Protein AF-A0A257STW4-F1 (afdb_monomer_lite)

Structure (mmCIF, N/CA/C/O backbone):
data_AF-A0A257STW4-F1
#
_entry.id   AF-A0A257STW4-F1
#
loop_
_atom_site.group_PDB
_atom_site.id
_atom_site.type_symbol
_atom_site.label_atom_id
_atom_site.label_alt_id
_atom_site.label_comp_id
_atom_site.label_asym_id
_atom_site.label_entity_id
_atom_site.label_seq_id
_atom_site.pdbx_PDB_ins_code
_atom_site.Cartn_x
_atom_site.Cartn_y
_atom_site.Cartn_z
_atom_site.occupancy
_atom_site.B_iso_or_equiv
_atom_site.auth_seq_id
_atom_site.auth_comp_id
_atom_site.auth_asym_id
_atom_site.auth_atom_id
_atom_site.pdbx_PDB_model_num
ATOM 1 N N . MET A 1 1 ? 32.737 -1.781 -13.633 1.00 39.66 1 MET A N 1
ATOM 2 C CA . MET A 1 1 ? 31.922 -1.754 -12.403 1.00 39.66 1 MET A CA 1
ATOM 3 C C . MET A 1 1 ? 31.398 -0.334 -12.243 1.00 39.66 1 MET A C 1
ATOM 5 O O . MET A 1 1 ? 32.116 0.511 -11.725 1.00 39.66 1 MET A O 1
ATOM 9 N N . ALA A 1 2 ? 30.234 -0.022 -12.819 1.00 42.97 2 ALA A N 1
ATOM 10 C CA . ALA A 1 2 ? 29.611 1.281 -12.605 1.00 42.97 2 ALA A CA 1
ATOM 11 C C . ALA A 1 2 ? 29.048 1.294 -11.180 1.00 42.97 2 ALA A C 1
ATOM 13 O O . ALA A 1 2 ? 28.345 0.364 -10.794 1.00 42.97 2 ALA A O 1
ATOM 14 N N . THR A 1 3 ? 29.398 2.310 -10.394 1.00 47.97 3 THR A N 1
ATOM 15 C CA . THR A 1 3 ? 28.741 2.556 -9.110 1.00 47.97 3 THR A CA 1
ATOM 16 C C . THR A 1 3 ? 27.275 2.848 -9.428 1.00 47.97 3 THR A C 1
ATOM 18 O O . THR A 1 3 ? 26.970 3.832 -10.103 1.00 47.97 3 THR A O 1
ATOM 21 N N . GLN A 1 4 ? 26.368 1.958 -9.027 1.00 51.38 4 GLN A N 1
ATOM 22 C CA . GLN A 1 4 ? 24.936 2.217 -9.112 1.00 51.38 4 GLN A CA 1
ATOM 23 C C . GLN A 1 4 ? 24.666 3.408 -8.185 1.00 51.38 4 GLN A C 1
ATOM 25 O O . GLN A 1 4 ? 24.876 3.310 -6.975 1.00 51.38 4 GLN A O 1
ATOM 30 N N . ARG A 1 5 ? 24.256 4.563 -8.727 1.00 55.28 5 ARG A N 1
ATOM 31 C CA . ARG A 1 5 ? 23.670 5.607 -7.877 1.00 55.28 5 ARG A CA 1
ATOM 32 C C . ARG A 1 5 ? 22.424 4.983 -7.262 1.00 55.28 5 ARG A C 1
ATOM 34 O O . ARG A 1 5 ? 21.543 4.562 -8.005 1.00 55.28 5 ARG A O 1
ATOM 41 N N . VAL A 1 6 ? 22.374 4.895 -5.936 1.00 55.28 6 VAL A N 1
ATOM 42 C CA . VAL A 1 6 ? 21.141 4.531 -5.236 1.00 55.28 6 VAL A CA 1
ATOM 43 C C . VAL A 1 6 ? 20.140 5.628 -5.581 1.00 55.28 6 VAL A C 1
ATOM 45 O O . VAL A 1 6 ? 20.342 6.788 -5.212 1.00 55.28 6 VAL A O 1
ATOM 48 N N . ALA A 1 7 ? 19.147 5.297 -6.405 1.00 67.94 7 ALA A N 1
ATOM 49 C CA . ALA A 1 7 ? 18.025 6.187 -6.651 1.00 67.94 7 ALA A CA 1
ATOM 50 C C . ALA A 1 7 ? 17.332 6.444 -5.306 1.00 67.94 7 ALA A C 1
ATOM 52 O O . ALA A 1 7 ? 17.300 5.557 -4.450 1.00 67.94 7 ALA A O 1
ATOM 53 N N . ALA A 1 8 ? 16.841 7.667 -5.091 1.00 79.94 8 ALA A N 1
ATOM 54 C CA . ALA A 1 8 ? 16.041 7.948 -3.904 1.00 79.94 8 ALA A CA 1
ATOM 55 C C . ALA A 1 8 ? 14.855 6.965 -3.861 1.00 79.94 8 ALA A C 1
ATOM 57 O O . ALA A 1 8 ? 14.326 6.640 -4.927 1.00 79.94 8 ALA A O 1
ATOM 58 N N . PRO A 1 9 ? 14.477 6.451 -2.677 1.00 89.25 9 PRO A N 1
ATOM 59 C CA . PRO A 1 9 ? 13.367 5.517 -2.577 1.00 89.25 9 PRO A CA 1
ATOM 60 C C . PRO A 1 9 ? 12.076 6.179 -3.064 1.00 89.25 9 PRO A C 1
ATOM 62 O O . PRO A 1 9 ? 11.836 7.350 -2.769 1.00 89.25 9 PRO A O 1
ATOM 65 N N . LEU A 1 10 ? 11.254 5.421 -3.789 1.00 93.50 10 LEU A N 1
ATOM 66 C CA . LEU A 1 10 ? 9.930 5.869 -4.221 1.0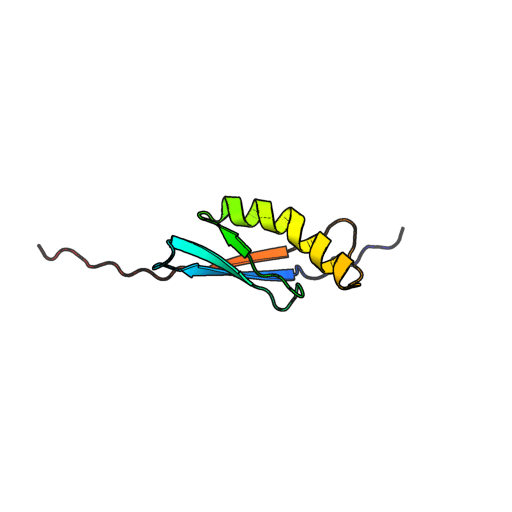0 93.50 10 LEU A CA 1
ATOM 67 C C . LEU A 1 10 ? 9.035 6.037 -2.993 1.00 93.50 10 LEU A C 1
ATOM 69 O O . LEU A 1 10 ? 8.982 5.148 -2.136 1.00 93.50 10 LEU A O 1
ATOM 73 N N . PHE A 1 11 ? 8.344 7.163 -2.890 1.00 96.56 11 PHE A N 1
ATOM 74 C CA . PHE A 1 11 ? 7.538 7.477 -1.724 1.00 96.56 11 PHE A CA 1
ATOM 75 C C . PHE A 1 11 ? 6.099 7.000 -1.900 1.00 96.56 11 PHE A C 1
ATOM 77 O O . PHE A 1 11 ? 5.388 7.397 -2.825 1.00 96.56 11 PHE A O 1
ATOM 84 N N . ILE A 1 12 ? 5.644 6.164 -0.973 1.00 98.06 12 ILE A N 1
ATOM 85 C CA . ILE A 1 12 ? 4.315 5.566 -0.994 1.00 98.06 12 ILE A CA 1
ATOM 86 C C . ILE A 1 12 ? 3.562 5.980 0.268 1.00 98.06 12 ILE A C 1
ATOM 88 O O . ILE A 1 12 ? 4.059 5.837 1.389 1.00 98.06 12 ILE A O 1
ATOM 92 N N . ARG A 1 13 ? 2.338 6.484 0.096 1.00 98.19 13 ARG A N 1
ATOM 93 C CA . ARG A 1 13 ? 1.468 6.903 1.196 1.00 98.19 13 ARG A CA 1
ATOM 94 C C . ARG A 1 13 ? 0.374 5.868 1.399 1.00 98.19 13 ARG A C 1
ATOM 96 O O . ARG A 1 13 ? -0.332 5.531 0.455 1.00 98.19 13 ARG A O 1
ATOM 103 N N . ALA A 1 14 ? 0.202 5.432 2.642 1.00 98.38 14 ALA A N 1
ATOM 104 C CA . ALA A 1 14 ? -0.964 4.674 3.062 1.00 98.38 14 ALA A CA 1
ATOM 105 C C . ALA A 1 14 ? -1.773 5.458 4.092 1.00 98.38 14 ALA A C 1
ATOM 107 O O . ALA A 1 14 ? -1.228 5.962 5.077 1.00 98.38 14 ALA A O 1
ATOM 108 N N . GLU A 1 15 ? -3.078 5.538 3.879 1.00 98.31 15 GLU A N 1
ATOM 109 C CA . GLU A 1 15 ? -4.021 6.172 4.791 1.00 98.31 15 GLU A CA 1
ATOM 110 C C . GLU A 1 15 ? -5.023 5.134 5.280 1.00 98.31 15 GLU A C 1
ATOM 112 O O . GLU A 1 15 ? -5.512 4.312 4.508 1.00 98.31 15 GLU A O 1
ATOM 117 N N . TRP A 1 16 ? -5.293 5.135 6.582 1.00 98.12 16 TRP A N 1
ATOM 118 C CA . TRP A 1 16 ? -6.323 4.270 7.141 1.00 98.12 16 TRP A CA 1
ATOM 119 C C . TRP A 1 16 ? -7.714 4.815 6.811 1.00 98.12 16 TRP A C 1
ATOM 121 O O . TRP A 1 16 ? -8.051 5.926 7.229 1.00 98.12 16 TRP A O 1
ATOM 131 N N . ASP A 1 17 ? -8.525 4.008 6.133 1.00 97.44 17 ASP A N 1
ATOM 132 C CA . ASP A 1 17 ? -9.954 4.243 5.954 1.00 97.44 17 ASP A CA 1
ATOM 133 C C . ASP A 1 17 ? -10.725 3.563 7.107 1.00 97.44 17 ASP A C 1
ATOM 135 O O . ASP A 1 17 ? -10.763 2.330 7.189 1.00 97.44 17 ASP A O 1
ATOM 139 N N . PRO A 1 18 ? -11.340 4.327 8.030 1.00 95.88 18 PRO A N 1
ATOM 140 C CA . PRO A 1 18 ? -12.071 3.757 9.158 1.00 95.88 18 PRO A CA 1
ATOM 141 C C . PRO A 1 18 ? -13.431 3.158 8.778 1.00 95.88 18 PRO A C 1
ATOM 143 O O . PRO A 1 18 ? -13.930 2.314 9.530 1.00 95.88 18 PRO A O 1
ATOM 146 N N . ASP A 1 19 ? -14.022 3.578 7.658 1.00 95.94 19 ASP A N 1
ATOM 147 C CA . ASP A 1 19 ? -15.328 3.101 7.201 1.00 95.94 19 ASP A CA 1
ATOM 148 C C . ASP A 1 19 ? -15.179 1.720 6.555 1.00 95.94 19 ASP A C 1
ATOM 150 O O . ASP A 1 19 ? -15.932 0.793 6.872 1.00 95.94 19 ASP A O 1
ATOM 154 N N . ALA A 1 20 ? -14.155 1.560 5.713 1.00 96.44 20 ALA A N 1
ATOM 155 C CA . ALA A 1 20 ? -13.824 0.293 5.063 1.00 96.44 20 ALA A CA 1
ATOM 156 C C . ALA A 1 20 ? -12.951 -0.631 5.933 1.00 96.44 20 ALA A C 1
ATOM 158 O O . ALA A 1 20 ? -12.941 -1.842 5.719 1.00 96.44 20 ALA A O 1
ATOM 159 N N . LYS A 1 21 ? -12.278 -0.082 6.953 1.00 96.81 21 LYS A N 1
ATOM 160 C CA . LYS A 1 21 ? -11.312 -0.782 7.819 1.00 96.81 21 LYS A CA 1
ATOM 161 C C . LYS A 1 21 ? -10.135 -1.374 7.046 1.00 96.81 21 LYS A C 1
ATOM 163 O O . LYS A 1 21 ? -9.698 -2.487 7.335 1.00 96.81 21 LYS A O 1
ATOM 168 N N . VAL A 1 22 ? -9.621 -0.606 6.096 1.00 98.25 22 VAL A N 1
ATOM 169 C CA . VAL A 1 22 ? -8.466 -0.979 5.279 1.00 98.25 22 VAL A CA 1
ATOM 170 C C . VAL A 1 22 ? -7.485 0.181 5.185 1.00 98.25 22 VAL A C 1
ATOM 172 O O . VAL A 1 22 ? -7.841 1.354 5.297 1.00 98.25 22 VAL A O 1
ATOM 175 N N . TRP A 1 23 ? -6.223 -0.149 4.959 1.00 98.56 23 TRP A N 1
ATOM 176 C CA . TRP A 1 23 ? -5.216 0.790 4.496 1.00 98.56 23 TRP A CA 1
ATOM 177 C C . TRP A 1 23 ? -5.383 1.006 3.003 1.00 98.56 23 TRP A C 1
ATOM 179 O O . TRP A 1 23 ? -5.302 0.040 2.256 1.00 98.56 23 TRP A O 1
ATOM 189 N N . VAL A 1 24 ? -5.546 2.252 2.572 1.00 98.06 24 VAL A N 1
ATOM 190 C CA . VAL A 1 24 ? -5.587 2.648 1.160 1.00 98.06 24 VAL A CA 1
ATOM 191 C C . VAL A 1 24 ? -4.249 3.262 0.783 1.00 98.06 24 VA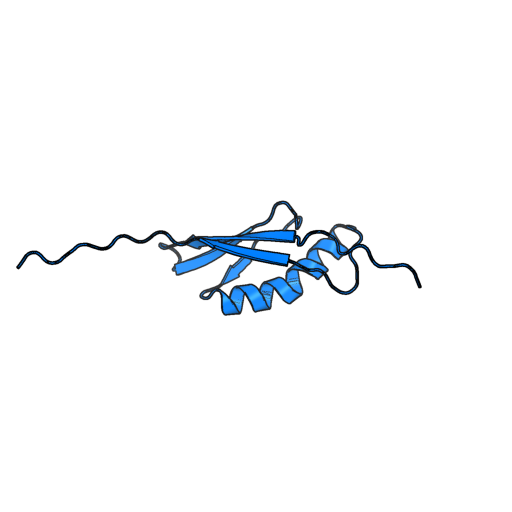L A C 1
ATOM 193 O O . VAL A 1 24 ? -3.740 4.128 1.492 1.00 98.06 24 VAL A O 1
ATOM 196 N N . CYS A 1 25 ? -3.670 2.816 -0.326 1.00 97.62 25 CYS A N 1
ATOM 197 C CA . CYS A 1 25 ? -2.304 3.122 -0.717 1.00 97.62 25 CYS A CA 1
ATOM 198 C C . CYS A 1 25 ? -2.223 3.766 -2.098 1.00 97.62 25 CYS A C 1
ATOM 200 O O . CYS A 1 25 ? -2.752 3.218 -3.067 1.00 97.62 25 CYS A O 1
ATOM 202 N N . THR A 1 26 ? -1.499 4.883 -2.189 1.00 97.25 26 THR A N 1
ATOM 203 C CA . THR A 1 26 ? -1.255 5.638 -3.428 1.00 97.25 26 THR A CA 1
ATOM 204 C C . THR A 1 26 ? 0.164 6.217 -3.462 1.00 97.25 26 THR A C 1
ATOM 206 O O . THR A 1 26 ? 0.841 6.331 -2.434 1.00 97.25 26 THR A O 1
ATOM 209 N N . SER A 1 27 ? 0.649 6.562 -4.656 1.00 96.94 27 SER A N 1
ATOM 210 C CA . SER A 1 27 ? 1.957 7.199 -4.850 1.00 96.94 27 SER A CA 1
ATOM 211 C C . SER A 1 27 ? 1.987 8.013 -6.142 1.00 96.94 27 SER A C 1
ATOM 213 O O . SER A 1 27 ? 1.459 7.568 -7.159 1.00 96.94 27 SER A O 1
ATOM 215 N N . ASP A 1 28 ? 2.641 9.176 -6.101 1.00 94.69 28 ASP A N 1
ATOM 216 C CA . ASP A 1 28 ? 2.965 9.970 -7.295 1.00 94.69 28 ASP A CA 1
ATOM 217 C C . ASP A 1 28 ? 4.233 9.452 -8.004 1.00 94.69 28 ASP A C 1
ATOM 219 O O . ASP A 1 28 ? 4.417 9.683 -9.198 1.00 94.69 28 ASP A O 1
ATOM 223 N N . ASP A 1 29 ? 5.089 8.721 -7.281 1.00 93.94 29 ASP A N 1
ATOM 224 C CA . ASP A 1 29 ? 6.343 8.153 -7.789 1.00 93.94 29 ASP A CA 1
ATOM 225 C C . ASP A 1 29 ? 6.132 6.806 -8.507 1.00 93.94 29 ASP A C 1
ATOM 227 O O . ASP A 1 29 ? 7.005 6.353 -9.248 1.00 93.94 29 ASP A O 1
ATOM 231 N N . VAL A 1 30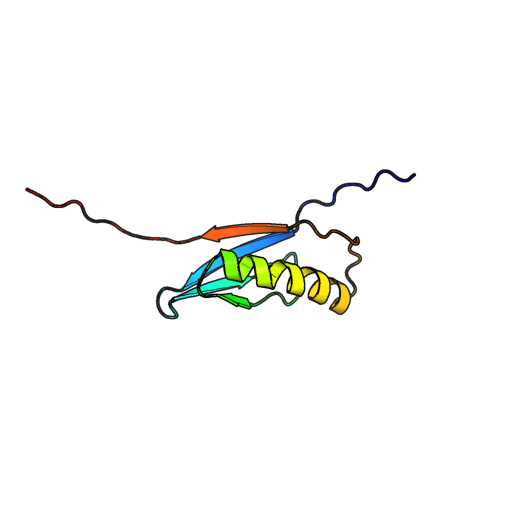 ? 4.977 6.159 -8.297 1.00 94.56 30 VAL A N 1
ATOM 232 C CA . VAL A 1 30 ? 4.606 4.876 -8.914 1.00 94.56 30 VAL A CA 1
ATOM 233 C C . VAL A 1 30 ? 3.313 5.052 -9.722 1.00 94.56 30 VAL A C 1
ATOM 235 O O . VAL A 1 30 ? 2.215 4.971 -9.162 1.00 94.56 30 VAL A O 1
ATOM 238 N N . PRO A 1 31 ? 3.407 5.287 -11.044 1.00 93.44 31 PRO A N 1
ATOM 239 C CA . PRO A 1 31 ? 2.240 5.518 -11.886 1.00 93.44 31 PRO A CA 1
ATOM 240 C C . PRO A 1 31 ? 1.244 4.355 -11.838 1.00 93.44 31 PRO A C 1
ATOM 242 O O . PRO A 1 31 ? 1.594 3.197 -12.052 1.00 93.44 31 PRO A O 1
ATOM 245 N N . GLY A 1 32 ? -0.024 4.671 -11.573 1.00 94.69 32 GLY A N 1
ATOM 246 C CA . GLY A 1 32 ? -1.091 3.671 -11.497 1.00 94.69 32 GLY A CA 1
ATOM 247 C C . GLY A 1 32 ? -1.138 2.882 -10.185 1.00 94.69 32 GLY A C 1
ATOM 248 O O . GLY A 1 32 ? -1.944 1.957 -10.081 1.00 94.69 32 GLY A O 1
ATOM 249 N N . LEU A 1 33 ? -0.333 3.237 -9.175 1.00 97.25 33 LEU A N 1
ATOM 250 C CA . LEU A 1 33 ? -0.406 2.592 -7.868 1.00 97.25 33 LEU A CA 1
ATOM 251 C C . LEU A 1 33 ? -1.685 2.990 -7.122 1.00 97.25 33 LEU A C 1
ATOM 253 O O . LEU A 1 33 ? -1.802 4.095 -6.595 1.00 97.25 33 LEU A O 1
ATOM 257 N N . ALA A 1 34 ? -2.607 2.038 -7.029 1.00 95.94 34 ALA A N 1
ATOM 258 C CA . ALA A 1 34 ? -3.764 2.083 -6.149 1.00 95.94 34 ALA A CA 1
ATOM 259 C C . ALA A 1 34 ? -4.031 0.669 -5.620 1.00 95.94 34 ALA A C 1
ATOM 261 O O . ALA A 1 34 ? -4.306 -0.250 -6.391 1.00 95.94 34 ALA A O 1
ATOM 262 N N . THR A 1 35 ? -3.917 0.474 -4.309 1.00 97.88 35 THR A N 1
ATOM 263 C CA . THR A 1 35 ? -4.218 -0.812 -3.660 1.00 97.88 35 THR A CA 1
ATOM 264 C C . THR A 1 35 ? -4.653 -0.593 -2.221 1.00 97.88 35 THR A C 1
ATOM 266 O O . THR A 1 35 ? -4.371 0.446 -1.633 1.00 97.88 35 THR A O 1
ATOM 269 N N . GLU A 1 36 ? -5.283 -1.603 -1.633 1.00 98.25 36 GLU A N 1
ATOM 270 C CA . GLU A 1 36 ? -5.662 -1.613 -0.225 1.00 98.25 36 GLU A CA 1
ATOM 271 C C . GLU A 1 36 ? -5.316 -2.937 0.468 1.00 98.25 36 GLU A C 1
ATOM 273 O O . GLU A 1 36 ? -5.064 -3.944 -0.206 1.00 98.25 36 GLU A O 1
ATOM 278 N N . ALA A 1 37 ? -5.258 -2.945 1.799 1.00 98.50 37 ALA A N 1
ATOM 279 C CA . ALA A 1 37 ? -5.081 -4.151 2.613 1.00 98.50 37 ALA A CA 1
ATOM 280 C C . ALA A 1 37 ? -5.575 -3.948 4.054 1.00 98.50 37 ALA A C 1
ATOM 282 O O . ALA A 1 37 ? -5.601 -2.819 4.540 1.00 98.50 37 ALA A O 1
ATOM 283 N N . ASP A 1 38 ? -5.891 -5.029 4.767 1.00 97.94 38 ASP A N 1
ATOM 284 C CA . ASP A 1 38 ? -6.396 -4.951 6.147 1.00 97.94 38 ASP A CA 1
ATOM 285 C C . ASP A 1 38 ? -5.283 -4.534 7.124 1.00 97.94 38 ASP A C 1
ATOM 287 O O . ASP A 1 38 ? -5.525 -3.892 8.149 1.00 97.94 38 ASP A O 1
ATOM 291 N N . THR A 1 39 ? -4.031 -4.863 6.789 1.00 97.88 39 THR A N 1
ATOM 292 C CA . THR A 1 39 ? -2.842 -4.570 7.602 1.00 97.88 39 THR A CA 1
ATOM 293 C C . THR A 1 39 ? -1.726 -3.914 6.788 1.00 97.88 39 THR A C 1
ATOM 295 O O . THR A 1 39 ? -1.643 -4.062 5.566 1.00 97.88 39 THR A O 1
ATOM 298 N N . VAL A 1 40 ? -0.825 -3.200 7.473 1.00 97.75 40 VAL A N 1
ATOM 299 C CA . VAL A 1 40 ? 0.360 -2.596 6.838 1.00 97.75 40 VAL A CA 1
ATOM 300 C C . VAL A 1 40 ? 1.293 -3.686 6.302 1.00 97.75 40 VAL A C 1
ATOM 302 O O . VAL A 1 40 ? 1.908 -3.524 5.249 1.00 97.75 40 VAL A O 1
ATOM 305 N N . GLU A 1 41 ? 1.380 -4.823 6.986 1.00 97.75 41 GLU A N 1
ATOM 306 C CA . GLU A 1 41 ? 2.196 -5.969 6.595 1.00 97.75 41 GLU A CA 1
ATOM 307 C C . GLU A 1 41 ? 1.719 -6.587 5.274 1.00 97.75 41 GLU A C 1
ATOM 309 O O . GLU A 1 41 ? 2.534 -6.850 4.385 1.00 97.75 41 GLU A O 1
ATOM 314 N N . GLU A 1 42 ? 0.409 -6.777 5.114 1.00 98.25 42 GLU A N 1
ATOM 315 C CA . GLU A 1 42 ? -0.185 -7.234 3.853 1.00 98.25 42 GLU A CA 1
ATOM 316 C C . GLU A 1 42 ? 0.015 -6.212 2.735 1.00 98.25 42 GLU A C 1
ATOM 318 O O . GLU A 1 42 ? 0.334 -6.589 1.603 1.00 98.25 42 GLU A O 1
ATOM 323 N N . LEU A 1 43 ? -0.102 -4.920 3.054 1.00 97.88 43 LEU A N 1
ATOM 324 C CA . LEU A 1 43 ? 0.180 -3.849 2.106 1.00 97.88 43 LEU A CA 1
ATOM 325 C C . LEU A 1 43 ? 1.630 -3.932 1.607 1.00 97.88 43 LEU A C 1
ATOM 327 O O . LEU A 1 43 ? 1.868 -3.917 0.403 1.00 97.88 43 LEU A O 1
ATOM 331 N N . LEU A 1 44 ? 2.602 -4.116 2.506 1.00 97.31 44 LEU A N 1
ATOM 332 C CA . LEU A 1 44 ? 4.014 -4.283 2.145 1.00 97.31 44 LEU A CA 1
ATOM 333 C C . LEU A 1 44 ? 4.257 -5.505 1.250 1.00 97.31 44 LEU A C 1
ATOM 335 O O . LEU A 1 44 ? 5.094 -5.443 0.349 1.00 97.31 44 LEU A O 1
ATOM 339 N N . VAL A 1 45 ? 3.552 -6.619 1.481 1.00 97.75 45 VAL A N 1
ATOM 340 C CA . VAL A 1 45 ? 3.631 -7.801 0.605 1.00 97.75 45 VAL A CA 1
ATOM 341 C C . VAL A 1 45 ? 3.132 -7.467 -0.799 1.00 97.75 45 VAL A C 1
ATOM 343 O O . VAL A 1 45 ? 3.828 -7.789 -1.761 1.00 97.75 45 VAL A O 1
ATOM 346 N N . LYS A 1 46 ? 1.983 -6.791 -0.921 1.00 97.62 46 LYS A N 1
ATOM 347 C CA . LYS A 1 46 ? 1.433 -6.370 -2.220 1.00 97.62 46 LYS A CA 1
ATOM 348 C C . LYS A 1 46 ? 2.363 -5.395 -2.941 1.00 97.62 46 LYS A C 1
ATOM 350 O O . LYS A 1 46 ? 2.652 -5.588 -4.118 1.00 97.62 46 LYS A O 1
ATOM 355 N N . LEU A 1 47 ? 2.888 -4.393 -2.234 1.00 97.12 47 LEU A N 1
ATOM 356 C CA . LEU A 1 47 ? 3.754 -3.359 -2.808 1.00 97.12 47 LEU A CA 1
ATOM 357 C C . LEU A 1 47 ? 5.056 -3.921 -3.383 1.00 97.12 47 LEU A C 1
ATOM 359 O O . LEU A 1 47 ? 5.477 -3.486 -4.449 1.00 97.12 47 LEU A O 1
ATOM 363 N N . ARG A 1 48 ? 5.655 -4.936 -2.747 1.00 95.38 48 ARG A N 1
ATOM 364 C CA . ARG A 1 48 ? 6.857 -5.607 -3.281 1.00 95.38 48 ARG A CA 1
ATOM 365 C C . ARG A 1 48 ? 6.652 -6.250 -4.656 1.00 95.38 48 ARG A C 1
ATOM 367 O O . ARG A 1 48 ? 7.636 -6.470 -5.350 1.00 95.38 48 ARG A O 1
ATOM 374 N N . VAL A 1 49 ? 5.411 -6.564 -5.023 1.00 95.38 49 VAL A N 1
ATOM 375 C CA . VAL A 1 49 ? 5.058 -7.131 -6.332 1.00 95.38 49 VAL A CA 1
ATOM 376 C C . VAL A 1 49 ? 4.565 -6.032 -7.270 1.00 95.38 49 VAL A C 1
ATOM 378 O O . VAL A 1 49 ? 5.085 -5.878 -8.367 1.00 95.38 49 VAL A O 1
ATOM 381 N N . MET A 1 50 ? 3.615 -5.214 -6.816 1.00 96.25 50 MET A N 1
ATOM 382 C CA . MET A 1 50 ? 2.967 -4.219 -7.670 1.00 96.25 50 MET A CA 1
ATOM 383 C C . MET A 1 50 ? 3.886 -3.078 -8.101 1.00 96.25 50 MET A C 1
ATOM 385 O O . MET A 1 50 ? 3.745 -2.589 -9.214 1.00 96.25 50 MET A O 1
ATOM 389 N N . VAL A 1 51 ? 4.793 -2.614 -7.235 1.00 95.19 51 VAL A N 1
ATOM 390 C CA . VAL A 1 51 ? 5.672 -1.478 -7.556 1.00 95.19 51 VAL A CA 1
ATOM 391 C C . VAL A 1 51 ? 6.534 -1.760 -8.793 1.00 95.19 51 VAL A C 1
ATOM 393 O O . VAL A 1 51 ? 6.421 -0.986 -9.742 1.00 95.19 51 VAL A O 1
ATOM 396 N N . PRO A 1 52 ? 7.338 -2.842 -8.852 1.00 92.88 52 PRO A N 1
ATOM 397 C CA . PRO A 1 52 ? 8.123 -3.133 -10.052 1.00 92.88 52 PRO A CA 1
ATOM 398 C C . PRO A 1 52 ? 7.242 -3.439 -11.275 1.00 92.88 52 PRO A C 1
ATOM 400 O O . PRO A 1 52 ? 7.537 -2.968 -12.368 1.00 92.88 52 PRO A O 1
ATOM 403 N N . GLU A 1 53 ? 6.124 -4.158 -11.108 1.00 93.44 53 GLU A N 1
ATOM 404 C CA . GLU A 1 53 ? 5.211 -4.458 -12.226 1.00 93.44 53 GLU A CA 1
ATOM 405 C C . GLU A 1 53 ? 4.614 -3.191 -12.856 1.00 93.44 53 GLU A C 1
ATOM 407 O O . GLU A 1 53 ? 4.506 -3.089 -14.079 1.00 93.44 53 GLU A O 1
ATOM 412 N N . LEU A 1 54 ? 4.237 -2.210 -12.034 1.00 95.25 54 LEU A N 1
ATOM 413 C CA . LEU A 1 54 ? 3.688 -0.943 -12.510 1.00 95.25 54 LEU A CA 1
ATOM 414 C C . LEU A 1 54 ? 4.752 -0.074 -13.182 1.00 95.25 54 LEU A C 1
ATOM 416 O O . LEU A 1 54 ? 4.441 0.584 -14.174 1.00 95.25 54 LEU A O 1
ATOM 420 N N . LEU A 1 55 ? 5.990 -0.057 -12.687 1.00 92.94 55 LEU A N 1
ATOM 421 C CA . LEU A 1 55 ? 7.073 0.701 -13.321 1.00 92.94 55 LEU A CA 1
ATOM 422 C C . LEU A 1 55 ? 7.409 0.141 -14.707 1.00 92.94 55 LEU A C 1
ATOM 424 O O . LEU A 1 55 ? 7.419 0.911 -15.674 1.00 92.94 55 LEU A O 1
ATOM 428 N N . ASP A 1 56 ? 7.550 -1.183 -14.819 1.00 91.19 56 ASP A N 1
ATOM 429 C CA . ASP A 1 56 ? 7.794 -1.873 -16.091 1.00 91.19 56 ASP A CA 1
ATOM 430 C C . ASP A 1 56 ? 6.642 -1.636 -17.081 1.00 91.19 56 ASP A C 1
ATOM 432 O O . ASP A 1 56 ? 6.855 -1.205 -18.218 1.00 91.19 56 ASP A O 1
ATOM 436 N N . ALA A 1 57 ? 5.392 -1.789 -16.625 1.00 92.88 57 ALA A N 1
ATOM 437 C CA . ALA A 1 57 ? 4.209 -1.554 -17.454 1.00 92.88 57 ALA A CA 1
ATOM 438 C C . ALA A 1 57 ? 4.091 -0.103 -17.958 1.00 92.88 57 ALA A C 1
ATOM 440 O O . ALA A 1 57 ? 3.510 0.134 -19.021 1.00 92.88 57 ALA A O 1
ATOM 441 N N . ASN A 1 58 ? 4.641 0.867 -17.221 1.00 91.25 58 ASN A N 1
ATOM 442 C CA . ASN A 1 58 ? 4.661 2.279 -17.606 1.00 91.25 58 ASN A CA 1
ATOM 443 C C . ASN A 1 58 ? 5.963 2.699 -18.318 1.00 91.25 58 ASN A C 1
ATOM 445 O O . ASN A 1 58 ? 6.119 3.877 -18.651 1.00 91.25 58 ASN A O 1
ATOM 449 N N . GLY A 1 59 ? 6.886 1.767 -18.585 1.00 89.06 59 GLY A N 1
ATOM 450 C CA . GLY A 1 59 ? 8.148 2.038 -19.279 1.00 89.06 59 GLY A CA 1
ATOM 451 C C . GLY A 1 59 ? 9.099 2.950 -18.499 1.00 89.06 59 GLY A C 1
ATOM 452 O O . GLY A 1 59 ? 9.917 3.650 -19.106 1.00 89.06 59 GLY A O 1
ATOM 453 N N . VAL A 1 60 ? 8.977 2.983 -17.170 1.00 83.12 60 VAL A N 1
ATOM 454 C CA . VAL A 1 60 ? 9.891 3.719 -16.294 1.00 83.12 60 VAL A CA 1
ATOM 455 C C . VAL A 1 60 ? 11.126 2.843 -16.088 1.00 83.12 60 VAL A C 1
ATOM 457 O O . VAL A 1 60 ? 10.971 1.733 -15.611 1.00 83.12 60 VAL A O 1
ATOM 460 N N . PRO A 1 61 ? 12.349 3.285 -16.439 1.00 71.44 61 PRO A N 1
ATOM 461 C CA . PRO A 1 61 ? 13.532 2.457 -16.260 1.00 71.44 61 PRO A CA 1
ATOM 462 C C . PRO A 1 61 ? 13.884 2.335 -14.778 1.00 71.44 61 PRO A C 1
ATOM 464 O O . PRO A 1 61 ? 14.393 3.280 -14.167 1.00 71.44 61 PRO A O 1
ATOM 467 N N . ASP A 1 62 ? 13.669 1.155 -14.226 1.00 70.75 62 ASP A N 1
ATOM 468 C CA . ASP A 1 62 ? 14.031 0.771 -12.875 1.00 70.75 62 ASP A CA 1
ATOM 469 C C . ASP A 1 62 ? 15.062 -0.374 -12.871 1.00 70.75 62 ASP A C 1
ATOM 471 O O . ASP A 1 62 ? 15.244 -1.124 -13.832 1.00 70.75 62 ASP A O 1
ATOM 475 N N . GLY A 1 63 ? 15.877 -0.412 -11.816 1.00 71.12 63 GLY A N 1
ATOM 476 C CA . GLY A 1 63 ? 16.848 -1.485 -11.612 1.00 71.12 63 GLY A CA 1
ATOM 477 C C . GLY A 1 63 ? 16.171 -2.745 -11.063 1.00 71.12 63 GLY A C 1
ATOM 478 O O . GLY A 1 63 ? 15.018 -2.691 -10.656 1.00 71.12 63 GLY A O 1
ATOM 479 N N . PRO A 1 64 ? 16.896 -3.873 -10.956 1.00 70.38 64 PRO A N 1
ATOM 480 C CA . PRO A 1 64 ? 16.343 -5.110 -10.393 1.00 70.38 64 PRO A CA 1
ATOM 481 C C . PRO A 1 64 ? 15.898 -4.974 -8.925 1.00 70.38 64 PRO A C 1
ATOM 483 O O . PRO A 1 64 ? 15.083 -5.766 -8.467 1.00 70.38 64 PRO A O 1
ATOM 486 N N . ASP A 1 65 ? 16.432 -3.984 -8.203 1.00 81.81 65 ASP A N 1
ATOM 487 C CA . ASP A 1 65 ? 16.005 -3.603 -6.858 1.00 81.81 65 ASP A CA 1
ATOM 488 C C . ASP A 1 65 ? 15.400 -2.197 -6.898 1.00 81.81 65 ASP A C 1
ATOM 490 O O . ASP A 1 65 ? 16.106 -1.214 -7.156 1.00 81.81 65 ASP A O 1
ATOM 494 N N . VAL A 1 66 ? 14.102 -2.108 -6.602 1.00 89.25 66 VAL A N 1
ATOM 495 C CA . VAL A 1 66 ? 13.351 -0.850 -6.524 1.00 89.25 66 VAL A CA 1
ATOM 496 C C . VAL A 1 66 ? 13.111 -0.497 -5.057 1.00 89.25 66 VAL A C 1
ATOM 498 O O . VAL A 1 66 ? 12.186 -1.027 -4.435 1.00 89.25 66 VAL A O 1
ATOM 501 N N . PRO A 1 67 ? 13.941 0.370 -4.452 1.00 92.06 67 PRO A N 1
ATOM 502 C CA . PRO A 1 67 ? 13.714 0.795 -3.082 1.00 92.06 67 PRO A CA 1
ATOM 503 C C . PRO A 1 67 ? 12.474 1.693 -3.012 1.00 92.06 67 PRO A C 1
ATOM 505 O O . PRO A 1 67 ? 12.324 2.630 -3.796 1.00 92.06 67 PRO A O 1
ATOM 508 N N . PHE A 1 68 ? 11.614 1.447 -2.029 1.00 94.00 68 PHE A N 1
ATOM 509 C CA . PHE A 1 68 ? 10.483 2.314 -1.715 1.00 94.00 68 PHE A CA 1
ATOM 510 C C . PHE A 1 68 ? 10.363 2.527 -0.206 1.00 94.00 68 PHE A C 1
ATOM 512 O O . PHE A 1 68 ? 10.771 1.684 0.598 1.00 94.00 68 PHE A O 1
ATOM 519 N N . GLU A 1 69 ? 9.794 3.665 0.169 1.00 95.69 69 GLU A N 1
ATOM 520 C CA . GLU A 1 69 ? 9.451 4.022 1.540 1.00 95.69 69 GLU A CA 1
ATOM 521 C C . GLU A 1 69 ? 7.927 4.055 1.678 1.00 95.69 69 GLU A C 1
ATOM 523 O O . GLU A 1 69 ? 7.238 4.652 0.853 1.00 95.69 69 GLU A O 1
ATOM 528 N N . LEU A 1 70 ? 7.398 3.425 2.729 1.00 97.00 70 LEU A N 1
ATOM 529 C CA . LEU A 1 70 ? 5.973 3.450 3.046 1.00 97.00 70 LEU A CA 1
ATOM 530 C C . LEU A 1 70 ? 5.717 4.347 4.261 1.00 97.00 70 LEU A C 1
ATOM 532 O O . LEU A 1 70 ? 6.125 4.020 5.376 1.00 97.00 70 LEU A O 1
ATOM 536 N N . MET A 1 71 ? 4.964 5.430 4.063 1.00 97.69 71 MET A N 1
ATOM 537 C CA . MET A 1 71 ? 4.422 6.254 5.143 1.00 97.69 71 MET A CA 1
ATOM 538 C C . MET A 1 71 ? 2.968 5.862 5.420 1.00 97.69 71 MET A C 1
ATOM 540 O O . MET A 1 71 ? 2.057 6.265 4.696 1.00 97.69 71 MET A O 1
ATOM 544 N N . ALA A 1 72 ? 2.742 5.120 6.503 1.00 97.38 72 ALA A N 1
ATOM 545 C CA . ALA A 1 72 ? 1.404 4.795 6.988 1.00 97.38 72 ALA A CA 1
ATOM 546 C C . ALA A 1 72 ? 0.900 5.873 7.963 1.00 97.38 72 ALA A C 1
ATOM 548 O O . ALA A 1 72 ? 1.534 6.155 8.984 1.00 97.38 72 ALA A O 1
ATOM 549 N N . ARG A 1 73 ? -0.252 6.481 7.663 1.00 97.06 73 ARG A N 1
ATOM 550 C CA . ARG A 1 73 ? -0.897 7.500 8.499 1.00 97.06 73 ARG A CA 1
ATOM 551 C C . ARG A 1 73 ? -2.254 7.018 9.008 1.00 97.06 73 ARG A C 1
ATOM 553 O O . ARG A 1 73 ? -3.162 6.749 8.230 1.00 97.06 73 ARG A O 1
ATOM 560 N N . MET A 1 74 ? -2.411 7.019 10.329 1.00 96.19 74 MET A N 1
ATOM 561 C CA . MET A 1 74 ? -3.685 6.808 11.019 1.00 96.19 74 MET A CA 1
ATOM 562 C C . MET A 1 74 ? -3.892 7.924 12.043 1.00 96.19 74 MET A C 1
ATOM 564 O O . MET A 1 74 ? -2.968 8.288 12.770 1.00 96.19 74 MET A O 1
ATOM 568 N N . VAL A 1 75 ? -5.105 8.471 12.099 1.00 93.56 75 VAL A N 1
ATOM 569 C CA . VAL A 1 75 ? -5.500 9.471 13.097 1.00 93.56 75 VAL A CA 1
ATOM 570 C C . VAL A 1 75 ? -6.498 8.827 14.048 1.00 93.56 75 VAL A C 1
ATOM 572 O O . VAL A 1 75 ? -7.523 8.307 13.617 1.00 93.56 75 VAL A O 1
ATOM 575 N N . SER A 1 76 ? -6.207 8.873 15.345 1.00 93.00 76 SER A N 1
ATOM 576 C CA . SER A 1 76 ? -7.098 8.388 16.398 1.00 93.00 76 SER A CA 1
ATOM 577 C C . SER A 1 76 ? -7.267 9.447 17.486 1.00 93.00 76 SER A C 1
ATOM 579 O O . SER A 1 76 ? -6.440 10.347 17.642 1.00 93.00 76 SER A O 1
ATOM 581 N N . SER A 1 77 ? -8.369 9.363 18.232 1.00 91.81 77 SER A N 1
ATOM 582 C CA . SER A 1 77 ? -8.610 10.197 19.411 1.00 91.81 77 SER A CA 1
ATOM 583 C C . SER A 1 77 ? -8.823 9.316 20.638 1.00 91.81 77 SER A C 1
ATOM 585 O O . SER A 1 77 ? -9.432 8.251 20.554 1.00 91.81 77 SER A O 1
ATOM 587 N N . GLY A 1 78 ? -8.300 9.757 21.781 1.00 92.25 78 GLY A N 1
ATOM 588 C CA . GLY A 1 78 ? -8.496 9.121 23.080 1.00 92.25 78 GLY A CA 1
ATOM 589 C C . GLY A 1 78 ? -9.076 10.122 24.074 1.00 92.25 78 GLY A C 1
ATOM 590 O O . GLY A 1 78 ? -8.789 11.316 23.995 1.00 92.25 78 GLY A O 1
ATOM 591 N N . 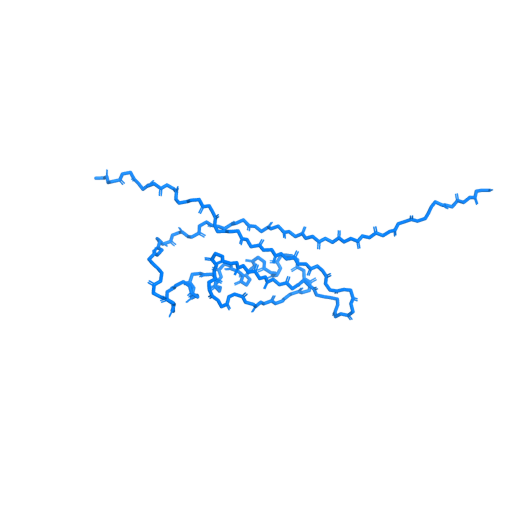ARG A 1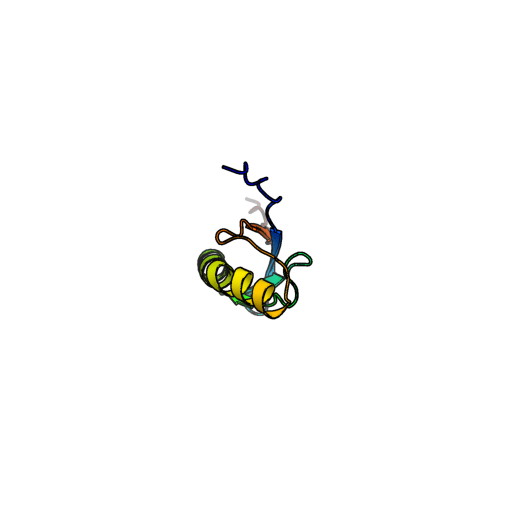 79 ? -9.892 9.649 25.020 1.00 91.12 79 ARG A N 1
ATOM 592 C CA . ARG A 1 79 ? -10.441 10.474 26.103 1.00 91.12 79 ARG A CA 1
ATOM 593 C C . ARG A 1 79 ? -9.947 9.954 27.448 1.00 91.12 79 ARG A C 1
ATOM 595 O O . ARG A 1 79 ? -10.043 8.762 27.719 1.00 91.12 79 ARG A O 1
ATOM 602 N N . ALA A 1 80 ? -9.449 10.854 28.293 1.00 84.44 80 ALA A N 1
ATOM 603 C CA . ALA A 1 80 ? -9.086 10.518 29.665 1.00 84.44 80 ALA A CA 1
ATOM 604 C C . ALA A 1 80 ? -10.348 10.258 30.506 1.00 84.44 80 ALA A C 1
ATOM 606 O O . ALA A 1 80 ? -11.332 10.998 30.405 1.00 84.44 80 ALA A O 1
AT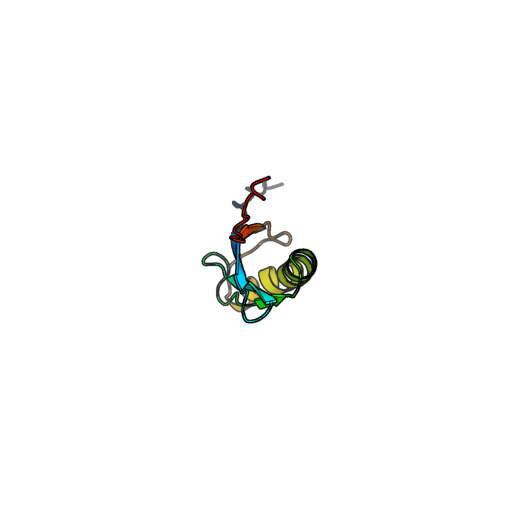OM 607 N N . LEU A 1 81 ? -10.312 9.216 31.339 1.00 82.62 81 LEU A N 1
ATOM 608 C CA . LEU A 1 81 ? -11.338 8.972 32.350 1.00 82.62 81 LEU A CA 1
ATOM 609 C C . LEU A 1 81 ? -11.156 10.003 33.473 1.00 82.62 81 LEU A C 1
ATOM 611 O O . LEU A 1 81 ? -10.087 10.072 34.075 1.00 82.62 81 LEU A O 1
ATOM 615 N N . ALA A 1 82 ? -12.178 10.823 33.724 1.00 74.69 82 ALA A N 1
ATOM 616 C CA . ALA A 1 82 ? -12.233 11.655 34.921 1.00 74.69 82 ALA A CA 1
ATOM 617 C C . ALA A 1 82 ? -12.676 10.763 36.090 1.00 74.69 82 ALA A C 1
ATOM 619 O O . ALA A 1 82 ? -13.694 10.079 35.968 1.00 74.69 82 ALA A O 1
ATOM 620 N N . GLY A 1 83 ? -11.862 10.717 37.148 1.00 67.44 83 GLY A N 1
ATOM 621 C CA . GLY A 1 83 ? -12.165 10.010 38.396 1.00 67.44 83 GLY A CA 1
ATOM 622 C C . GLY A 1 83 ? -13.143 10.756 39.290 1.00 67.44 83 GLY A C 1
ATOM 623 O O . GLY A 1 83 ? -13.427 11.942 39.004 1.00 67.44 83 GLY A O 1
#

pLDDT: mean 89.32, std 13.82, range [39.66, 98.56]

Radius of gyration: 16.59 Å; chains: 1; bounding box: 47×20×58 Å

Foldseek 3Di:
DDDPDPDDAFEKEWEQDPVVQWTWIDGPSQPPDTDIGNDPVVVVVVCVPRRVVRCVVVVNDDDPDHGHDYDYDDDDDDDDDDD

Sequence (83 aa):
MATQRVAAPLFIRAEWDPDAKVWVCTSDDVPGLATEADTVEELLVKLRVMVPELLDANGVPDGPDVPFELMARMVSSGRALAG

Secondary structure (DSSP, 8-state):
------PPPEEEEEEEETTTTEEEEE-SSSTT-EEEESSHHHHHHHHHHHHHHHHHHTT----SS--EEEEEE------PPP-